Protein AF-A0A3C0GFD4-F1 (afdb_monomer_lite)

pLDDT: mean 84.91, std 12.67, range [46.28, 97.0]

Sequence (79 aa):
MTPRKRKKMDINKWKSCAVDIDTYCILRAMGSHGFRKPASMIAKIVDDEVKKISKKNNSSYDKTRENLLSQGKKLMNGK

Radius of gyration: 16.95 Å; chains: 1; bounding box: 50×34×33 Å

Foldseek 3Di:
DDPDDPPDPPCVVDDDDDDDPVVVVVLCVVCVVPNVDSVSVVVVVVLVVLVVVCVVVVHDSVVSVVVVVVVVVCVVPVD

Secondary structure (DSSP, 8-state):
----------TTT-------HHHHHHHHHHHTTT-SSHHHHHHHHHHHHHHHHHHHTT--HHHHHHHHHHHHHHHHH--

Structure (mmCIF, N/CA/C/O backbone):
data_AF-A0A3C0GFD4-F1
#
_entry.id   AF-A0A3C0GFD4-F1
#
loop_
_atom_site.group_PDB
_atom_site.id
_atom_site.type_symbol
_atom_site.label_atom_id
_atom_site.label_alt_id
_atom_site.label_comp_id
_atom_site.label_asym_id
_atom_site.label_entity_id
_atom_site.label_seq_id
_atom_site.pdbx_PDB_ins_code
_atom_site.Cartn_x
_atom_site.Cartn_y
_atom_site.Cartn_z
_atom_site.occupancy
_atom_site.B_iso_or_equiv
_atom_site.auth_seq_id
_atom_site.auth_comp_id
_atom_site.auth_asym_id
_atom_site.auth_atom_id
_atom_site.pdbx_PDB_model_num
ATOM 1 N N . MET A 1 1 ? 35.429 -20.139 -8.162 1.00 46.28 1 MET A N 1
ATOM 2 C CA . MET A 1 1 ? 34.255 -19.279 -8.434 1.00 46.28 1 MET A CA 1
ATOM 3 C C . MET A 1 1 ? 33.114 -19.749 -7.534 1.00 46.28 1 MET A C 1
ATOM 5 O O . MET A 1 1 ? 32.518 -20.779 -7.808 1.00 46.28 1 MET A O 1
ATOM 9 N N . THR A 1 2 ? 32.897 -19.111 -6.382 1.00 51.97 2 THR A N 1
ATOM 10 C CA . THR A 1 2 ? 31.859 -19.533 -5.423 1.00 51.97 2 THR A CA 1
ATOM 11 C C . THR A 1 2 ? 30.471 -19.116 -5.928 1.00 51.97 2 THR A C 1
ATOM 13 O O . THR A 1 2 ? 30.305 -17.970 -6.354 1.00 51.97 2 THR A O 1
ATOM 16 N N . PRO A 1 3 ? 29.454 -19.998 -5.894 1.00 60.34 3 PRO A N 1
ATOM 17 C CA . PRO A 1 3 ? 28.109 -19.618 -6.298 1.00 60.34 3 PRO A CA 1
ATOM 18 C C . PRO A 1 3 ? 27.599 -18.511 -5.369 1.00 60.34 3 PRO A C 1
ATOM 20 O O . PRO A 1 3 ? 27.558 -18.682 -4.148 1.00 60.34 3 PRO A O 1
ATOM 23 N N . ARG A 1 4 ? 27.198 -17.362 -5.933 1.00 58.66 4 ARG A N 1
ATOM 24 C CA . ARG A 1 4 ? 26.485 -16.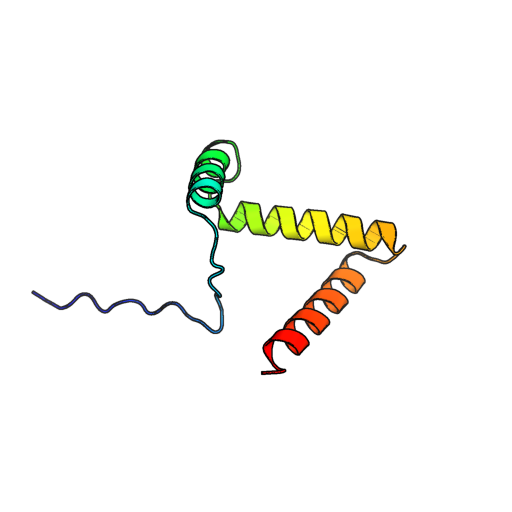320 -5.178 1.00 58.66 4 ARG A CA 1
ATOM 25 C C . ARG A 1 4 ? 25.207 -16.946 -4.616 1.00 58.66 4 ARG A C 1
ATOM 27 O O . ARG A 1 4 ? 24.255 -17.175 -5.360 1.00 58.66 4 ARG A O 1
ATOM 34 N N . LYS A 1 5 ? 25.174 -17.212 -3.306 1.00 59.56 5 LYS A N 1
ATOM 35 C CA . LYS A 1 5 ? 23.950 -17.606 -2.595 1.00 59.56 5 LYS A CA 1
ATOM 36 C C . LYS A 1 5 ? 22.870 -16.564 -2.906 1.00 59.56 5 LYS A C 1
ATOM 38 O O . LYS A 1 5 ? 23.004 -15.402 -2.521 1.00 59.56 5 LYS A O 1
ATOM 43 N N .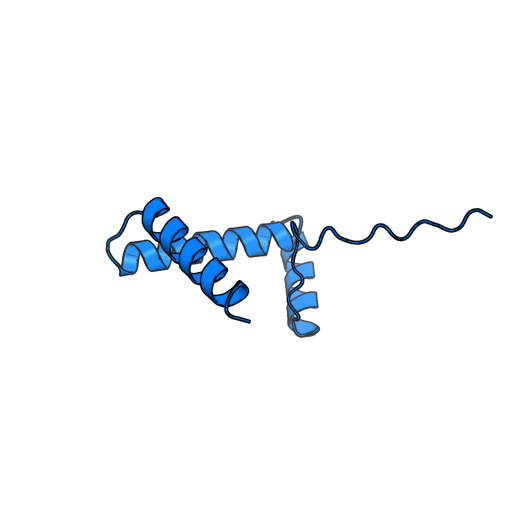 ARG A 1 6 ? 21.815 -16.960 -3.628 1.00 59.88 6 ARG A N 1
ATOM 44 C CA . ARG A 1 6 ? 20.630 -16.117 -3.844 1.00 59.88 6 ARG A CA 1
ATOM 45 C C . ARG A 1 6 ? 20.063 -15.778 -2.464 1.00 59.88 6 ARG A C 1
ATOM 47 O O . ARG A 1 6 ? 19.557 -16.664 -1.780 1.00 59.88 6 ARG A O 1
ATOM 54 N N . LYS A 1 7 ? 20.169 -14.516 -2.031 1.00 62.34 7 LYS A N 1
ATOM 55 C CA . LYS A 1 7 ? 19.457 -14.029 -0.841 1.00 62.34 7 LYS A CA 1
ATOM 56 C C . LYS A 1 7 ? 17.964 -14.121 -1.147 1.00 62.34 7 LYS A C 1
ATOM 58 O O . LYS A 1 7 ? 17.429 -13.285 -1.870 1.00 62.34 7 LYS A O 1
ATOM 63 N N . LYS A 1 8 ? 17.311 -15.179 -0.667 1.00 67.25 8 LYS A N 1
ATOM 64 C CA . LYS A 1 8 ? 15.858 -15.324 -0.757 1.00 67.25 8 LYS A CA 1
ATOM 65 C C . LYS A 1 8 ? 15.241 -14.187 0.065 1.00 67.25 8 LYS A C 1
ATOM 67 O O . LYS A 1 8 ? 15.660 -13.962 1.198 1.00 67.25 8 LYS A O 1
ATOM 72 N N . MET A 1 9 ? 14.323 -13.428 -0.533 1.00 80.25 9 MET A N 1
ATOM 73 C CA . MET A 1 9 ? 13.567 -12.395 0.179 1.00 80.25 9 MET A CA 1
ATOM 74 C C . MET A 1 9 ? 12.839 -13.051 1.355 1.00 80.25 9 MET A C 1
ATOM 76 O O . MET A 1 9 ? 12.252 -14.121 1.190 1.00 80.25 9 MET A O 1
ATOM 80 N N . ASP A 1 10 ? 12.885 -12.430 2.531 1.00 82.25 10 ASP A N 1
ATOM 81 C CA . ASP A 1 10 ? 12.073 -12.869 3.662 1.00 82.25 10 ASP A CA 1
ATOM 82 C C . ASP A 1 10 ? 10.600 -12.579 3.351 1.00 82.25 10 ASP A C 1
ATOM 84 O O . ASP A 1 10 ? 10.146 -11.440 3.452 1.00 82.25 10 ASP A O 1
ATOM 88 N N . ILE A 1 11 ? 9.876 -13.620 2.939 1.00 76.62 11 ILE A N 1
ATOM 89 C CA . ILE A 1 11 ? 8.473 -13.537 2.523 1.00 76.62 11 ILE A CA 1
ATOM 90 C C . ILE A 1 11 ? 7.507 -13.309 3.689 1.00 76.62 11 ILE A C 1
ATOM 92 O O . ILE A 1 11 ? 6.343 -12.980 3.453 1.00 76.62 11 ILE A O 1
ATOM 96 N N . ASN A 1 12 ? 7.949 -13.519 4.932 1.00 80.06 12 ASN A N 1
ATOM 97 C CA . ASN A 1 12 ? 7.142 -13.230 6.116 1.00 80.06 12 ASN A CA 1
ATOM 98 C C . ASN A 1 12 ? 7.201 -11.738 6.440 1.00 80.06 12 ASN A C 1
ATOM 100 O O . ASN A 1 12 ? 6.220 -11.170 6.914 1.00 80.06 12 ASN A O 1
ATOM 104 N N . LYS A 1 13 ? 8.328 -11.094 6.121 1.00 79.69 13 LYS A N 1
ATOM 105 C CA . LYS A 1 13 ? 8.533 -9.656 6.308 1.00 79.69 13 LYS A CA 1
ATOM 106 C C . LYS A 1 13 ? 8.110 -8.811 5.105 1.00 79.69 13 LYS A C 1
ATOM 108 O O . LYS A 1 13 ? 7.594 -7.712 5.289 1.00 79.69 13 LYS A O 1
ATOM 113 N N . TRP A 1 14 ? 8.332 -9.295 3.885 1.00 81.81 14 TRP A N 1
ATOM 114 C CA . TRP A 1 14 ? 8.108 -8.541 2.652 1.00 81.81 14 TRP A CA 1
ATOM 115 C C . TRP A 1 14 ? 7.212 -9.318 1.693 1.00 81.81 14 TRP A C 1
ATOM 117 O O . TRP A 1 14 ? 7.413 -10.507 1.454 1.00 81.81 14 TRP A O 1
ATOM 127 N N . LYS A 1 15 ? 6.233 -8.629 1.108 1.00 82.69 15 LYS A N 1
ATOM 128 C CA . LYS A 1 15 ? 5.384 -9.159 0.038 1.00 82.69 15 LYS A CA 1
ATOM 129 C C . LYS A 1 15 ? 5.635 -8.366 -1.240 1.00 82.69 15 LYS A C 1
ATOM 131 O O . LYS A 1 15 ? 5.856 -7.159 -1.185 1.00 82.69 15 LYS A O 1
ATOM 136 N N . SER A 1 16 ? 5.601 -9.045 -2.380 1.00 83.00 16 SER A N 1
ATOM 137 C CA . SER A 1 16 ? 5.594 -8.407 -3.696 1.00 83.00 16 SER A CA 1
ATOM 138 C C . SER A 1 16 ? 4.157 -8.201 -4.166 1.00 83.00 16 SER A C 1
ATOM 140 O O . SER A 1 16 ? 3.324 -9.090 -4.001 1.00 83.00 16 SER A O 1
ATOM 142 N N . CYS A 1 17 ? 3.891 -7.056 -4.786 1.00 83.88 17 CYS A N 1
ATOM 143 C CA . CYS A 1 17 ? 2.654 -6.779 -5.507 1.00 83.88 17 CYS A CA 1
ATOM 144 C C . CYS A 1 17 ? 2.996 -6.643 -6.994 1.00 83.88 17 CYS A C 1
ATOM 146 O O . CYS A 1 17 ? 3.993 -5.997 -7.324 1.00 83.88 17 CYS A O 1
ATOM 148 N N . ALA A 1 18 ? 2.218 -7.278 -7.869 1.00 89.75 18 ALA A N 1
ATOM 149 C CA . ALA A 1 18 ? 2.369 -7.098 -9.306 1.00 89.75 18 ALA A CA 1
ATOM 150 C C . ALA A 1 18 ? 1.754 -5.753 -9.715 1.00 89.75 18 ALA A C 1
ATOM 152 O O . ALA A 1 18 ? 0.658 -5.415 -9.275 1.00 89.75 18 ALA A O 1
ATOM 153 N N . VAL A 1 19 ? 2.470 -5.002 -10.547 1.00 88.00 19 VAL A N 1
ATOM 154 C CA . VAL A 1 19 ? 2.029 -3.731 -11.135 1.00 88.00 19 VAL A CA 1
ATOM 155 C C . VAL A 1 19 ? 2.391 -3.735 -12.616 1.00 88.00 19 VAL A C 1
ATOM 157 O O . VAL A 1 19 ? 3.313 -4.452 -13.017 1.00 88.00 19 VAL A O 1
ATOM 160 N N . ASP A 1 20 ? 1.673 -2.964 -13.425 1.00 95.00 20 ASP A N 1
ATOM 161 C CA . ASP A 1 20 ? 2.021 -2.786 -14.831 1.00 95.00 20 ASP A CA 1
ATOM 162 C C . ASP A 1 20 ? 3.369 -2.056 -14.984 1.00 95.00 20 ASP A C 1
ATOM 164 O O . ASP A 1 20 ? 3.856 -1.368 -14.075 1.00 95.00 20 ASP A O 1
ATOM 168 N N . ILE A 1 21 ? 4.005 -2.258 -16.141 1.00 94.44 21 ILE A N 1
ATOM 169 C CA . ILE A 1 21 ? 5.358 -1.755 -16.392 1.00 94.44 21 ILE A CA 1
ATOM 170 C C . ILE A 1 21 ? 5.409 -0.224 -16.428 1.00 94.44 21 ILE A C 1
ATOM 172 O O . ILE A 1 21 ? 6.384 0.356 -15.947 1.00 94.44 21 ILE A O 1
ATOM 176 N N . ASP A 1 22 ? 4.356 0.430 -16.916 1.00 95.94 22 ASP A N 1
ATOM 177 C CA . ASP A 1 22 ? 4.311 1.885 -17.059 1.00 95.94 22 ASP A CA 1
ATOM 178 C C . ASP A 1 22 ? 4.198 2.555 -15.687 1.00 95.94 22 ASP A C 1
ATOM 180 O O . ASP A 1 22 ? 5.002 3.429 -15.349 1.00 95.94 22 ASP A O 1
ATOM 184 N N . THR A 1 23 ? 3.301 2.063 -14.830 1.00 92.06 23 THR A N 1
ATOM 185 C CA . THR A 1 23 ? 3.191 2.464 -13.422 1.00 92.06 23 THR A CA 1
ATOM 186 C C . THR A 1 23 ? 4.508 2.259 -12.688 1.00 92.06 23 THR A C 1
ATOM 188 O O . THR A 1 23 ? 4.945 3.141 -11.945 1.00 92.06 23 THR A O 1
ATOM 191 N N . TYR A 1 24 ? 5.190 1.128 -12.895 1.00 89.88 24 TYR A N 1
ATOM 192 C CA . TYR A 1 24 ? 6.494 0.893 -12.274 1.00 89.88 24 TYR A CA 1
ATOM 193 C C . TYR A 1 24 ? 7.554 1.909 -12.729 1.00 89.88 24 TYR A C 1
ATOM 195 O O . TYR A 1 24 ? 8.310 2.429 -11.899 1.00 89.88 24 TYR A O 1
ATOM 203 N N . CYS A 1 25 ? 7.602 2.225 -14.024 1.00 91.88 25 CYS A N 1
ATOM 204 C CA . CYS A 1 25 ? 8.504 3.234 -14.578 1.00 91.88 25 CYS A CA 1
ATOM 205 C C . CYS A 1 25 ? 8.236 4.622 -13.982 1.00 91.88 25 CYS A C 1
ATOM 207 O O . CYS A 1 25 ? 9.175 5.279 -13.520 1.00 91.88 25 CYS A O 1
ATOM 209 N N . ILE A 1 26 ? 6.967 5.031 -13.907 1.00 90.81 26 ILE A N 1
ATOM 210 C CA . ILE A 1 26 ? 6.553 6.303 -13.301 1.00 90.81 26 ILE A CA 1
ATOM 211 C C . ILE A 1 26 ? 6.928 6.337 -11.816 1.00 90.81 26 ILE A C 1
ATOM 213 O O . ILE A 1 26 ? 7.580 7.283 -11.379 1.00 90.81 26 ILE A O 1
ATOM 217 N N . LEU A 1 27 ? 6.616 5.290 -11.044 1.00 86.50 27 LEU A N 1
ATOM 218 C CA . LEU A 1 27 ? 6.982 5.191 -9.623 1.00 86.50 27 LEU A CA 1
ATOM 219 C C . LEU A 1 27 ? 8.489 5.341 -9.403 1.00 86.50 27 LEU A C 1
ATOM 221 O O . LEU A 1 27 ? 8.923 5.990 -8.446 1.00 86.50 27 LEU A O 1
ATOM 225 N N . ARG A 1 28 ? 9.307 4.753 -10.284 1.00 87.12 28 ARG A N 1
ATOM 226 C CA . ARG A 1 28 ? 10.762 4.908 -10.219 1.00 87.12 28 ARG A CA 1
ATOM 227 C C . ARG A 1 28 ? 11.172 6.356 -10.497 1.00 87.12 28 ARG A C 1
ATOM 229 O O . ARG A 1 28 ? 11.983 6.889 -9.743 1.00 87.12 28 ARG A O 1
ATOM 236 N N . ALA A 1 29 ? 10.615 6.986 -11.531 1.00 89.69 29 ALA A N 1
ATOM 237 C CA . ALA A 1 29 ? 10.913 8.375 -11.881 1.00 89.69 29 ALA A CA 1
ATOM 238 C C . ALA A 1 29 ? 10.514 9.341 -10.756 1.00 89.69 29 ALA A C 1
ATOM 240 O O . ALA A 1 29 ? 11.325 10.159 -10.329 1.00 89.69 29 ALA A O 1
ATOM 241 N N . MET A 1 30 ? 9.316 9.179 -10.187 1.00 85.44 30 MET A N 1
ATOM 242 C CA . MET A 1 30 ? 8.842 9.966 -9.044 1.00 85.44 30 MET A CA 1
ATOM 243 C C . MET A 1 30 ? 9.777 9.859 -7.835 1.00 85.44 30 MET A C 1
ATOM 245 O O . MET A 1 30 ? 9.914 10.812 -7.064 1.00 85.44 30 MET A O 1
ATOM 249 N N . GLY A 1 31 ? 10.455 8.720 -7.668 1.00 80.69 31 GLY A N 1
ATOM 250 C CA . GLY A 1 31 ? 11.419 8.546 -6.592 1.00 80.69 31 GLY A CA 1
ATOM 251 C C . GLY A 1 31 ? 12.611 9.511 -6.667 1.00 80.69 31 GLY A C 1
ATOM 252 O O . GLY A 1 31 ? 13.149 9.933 -5.639 1.00 80.69 31 GLY A O 1
ATOM 253 N N . SER A 1 32 ? 12.972 9.946 -7.874 1.00 81.19 32 SER A N 1
ATOM 254 C CA . SER A 1 32 ? 14.016 10.948 -8.113 1.00 81.19 32 SER A CA 1
ATOM 255 C C . SER A 1 32 ? 13.595 12.369 -7.712 1.00 81.19 32 SER A C 1
ATOM 257 O O . SER A 1 32 ? 14.458 13.215 -7.504 1.00 81.19 32 SER A O 1
ATOM 259 N N . HIS A 1 33 ? 12.293 12.633 -7.553 1.00 82.50 33 HIS A N 1
ATOM 260 C CA . HIS A 1 33 ? 11.734 13.968 -7.289 1.00 82.50 33 HIS A CA 1
ATOM 261 C C . HIS A 1 33 ? 11.360 14.230 -5.817 1.00 82.50 33 HIS A C 1
ATOM 263 O O . HIS A 1 33 ? 10.732 15.240 -5.513 1.00 82.50 33 HIS A O 1
ATOM 269 N N . GLY A 1 34 ? 11.739 13.356 -4.878 1.00 70.25 34 GLY A N 1
ATOM 270 C CA . GLY A 1 34 ? 11.553 13.629 -3.442 1.00 70.25 34 GLY A CA 1
ATOM 271 C C . GLY A 1 34 ? 11.454 12.397 -2.546 1.00 70.25 34 GLY A C 1
ATOM 272 O O . GLY A 1 34 ? 11.775 12.468 -1.361 1.00 70.25 34 GLY A O 1
ATOM 273 N N . PHE A 1 35 ? 11.093 11.238 -3.100 1.00 66.25 35 PHE A N 1
ATOM 274 C CA . PHE A 1 35 ? 11.031 9.975 -2.361 1.00 66.25 35 PHE A CA 1
ATOM 275 C C . PHE A 1 35 ? 12.118 9.032 -2.844 1.00 66.25 35 PHE A C 1
ATOM 277 O O . PHE A 1 35 ? 11.870 8.214 -3.715 1.00 66.25 35 PHE A O 1
ATOM 284 N N . ARG A 1 36 ? 13.310 9.082 -2.236 1.00 65.38 36 ARG A N 1
ATOM 285 C CA . ARG A 1 36 ? 14.504 8.329 -2.683 1.00 65.38 36 ARG A CA 1
ATOM 286 C C . ARG A 1 36 ? 14.288 6.828 -2.982 1.00 65.38 36 ARG A C 1
ATOM 288 O O . ARG A 1 36 ? 15.174 6.215 -3.571 1.00 65.38 36 ARG A O 1
ATOM 295 N N . LYS A 1 37 ? 13.174 6.207 -2.551 1.00 79.31 37 LYS A N 1
ATOM 296 C CA . LYS A 1 37 ? 12.812 4.806 -2.830 1.00 79.31 37 LYS A CA 1
ATOM 297 C C . LYS A 1 37 ? 11.294 4.634 -3.061 1.00 79.31 37 LYS A C 1
ATOM 299 O O . LYS A 1 37 ? 10.520 5.126 -2.237 1.00 79.31 37 LYS A O 1
ATOM 304 N N . PRO A 1 38 ? 10.858 3.837 -4.064 1.00 80.69 38 PRO A N 1
ATOM 305 C CA . PRO A 1 38 ? 9.440 3.527 -4.305 1.00 80.69 38 PRO A CA 1
ATOM 306 C C . PRO A 1 38 ? 8.701 2.983 -3.076 1.00 80.69 38 PRO A C 1
ATOM 308 O O . PRO A 1 38 ? 7.556 3.340 -2.825 1.00 80.69 38 PRO A O 1
ATOM 311 N N . ALA A 1 39 ? 9.376 2.180 -2.247 1.00 82.19 39 ALA A N 1
ATOM 312 C CA . ALA A 1 39 ? 8.795 1.654 -1.012 1.00 82.19 39 ALA A CA 1
ATOM 313 C C . ALA A 1 39 ? 8.380 2.763 -0.025 1.00 82.19 39 ALA A C 1
ATOM 315 O O . ALA A 1 39 ? 7.327 2.671 0.600 1.00 82.19 39 ALA A O 1
ATOM 316 N N . SER A 1 40 ? 9.178 3.829 0.094 1.00 83.38 40 SER A N 1
ATOM 317 C CA . SER A 1 40 ? 8.857 4.974 0.955 1.00 83.38 40 SER A CA 1
ATOM 318 C C . SER A 1 40 ? 7.685 5.787 0.406 1.00 83.38 40 SER A C 1
ATOM 320 O O . SER A 1 40 ? 6.884 6.297 1.184 1.00 83.38 40 SER A O 1
ATOM 322 N N . MET A 1 41 ? 7.561 5.876 -0.921 1.00 86.62 41 MET A N 1
ATOM 323 C CA . MET A 1 41 ? 6.417 6.514 -1.574 1.00 86.62 41 MET A CA 1
ATOM 324 C C . MET A 1 41 ? 5.125 5.739 -1.316 1.00 86.62 41 MET A C 1
ATOM 326 O O . MET A 1 41 ? 4.149 6.329 -0.865 1.00 86.62 41 MET A O 1
ATOM 330 N N . ILE A 1 42 ? 5.140 4.417 -1.519 1.00 87.94 42 ILE A N 1
ATOM 331 C CA . ILE A 1 42 ? 3.990 3.551 -1.226 1.00 87.94 42 ILE A CA 1
ATOM 332 C C . ILE A 1 42 ? 3.588 3.689 0.247 1.00 87.94 42 ILE A C 1
ATOM 334 O O . ILE A 1 42 ? 2.411 3.870 0.539 1.00 87.94 42 ILE A O 1
ATOM 338 N N . ALA A 1 43 ? 4.552 3.675 1.175 1.00 88.69 43 ALA A N 1
ATOM 339 C CA . ALA A 1 43 ? 4.271 3.844 2.600 1.00 88.69 43 ALA A CA 1
ATOM 340 C C . ALA A 1 43 ? 3.587 5.186 2.916 1.00 88.69 43 ALA A C 1
ATOM 342 O O . ALA A 1 43 ? 2.639 5.208 3.697 1.00 88.69 43 ALA A O 1
ATOM 343 N N . LYS A 1 44 ? 4.027 6.286 2.288 1.00 88.94 44 LYS A N 1
ATOM 344 C CA . LYS A 1 44 ? 3.387 7.596 2.459 1.00 88.94 44 LYS A CA 1
ATOM 345 C C . LYS A 1 44 ? 1.970 7.622 1.885 1.00 88.94 44 LYS A C 1
ATOM 347 O O . LYS A 1 44 ? 1.068 8.096 2.559 1.00 88.94 44 LYS A O 1
ATOM 352 N N . ILE A 1 45 ? 1.771 7.096 0.676 1.00 90.12 45 ILE A N 1
ATOM 353 C CA . ILE A 1 45 ? 0.441 7.043 0.050 1.00 90.12 45 ILE A CA 1
ATOM 354 C C . ILE A 1 45 ? -0.521 6.246 0.936 1.00 90.12 45 ILE A C 1
ATOM 356 O O . ILE A 1 45 ? -1.625 6.704 1.205 1.00 90.12 45 ILE A O 1
ATOM 360 N N . VAL A 1 46 ? -0.087 5.091 1.450 1.00 93.50 46 VAL A N 1
ATOM 361 C CA . VAL A 1 46 ? -0.889 4.287 2.384 1.00 93.50 46 VAL A CA 1
ATOM 362 C C . VAL A 1 46 ? -1.235 5.085 3.644 1.00 93.50 46 VAL A C 1
ATOM 364 O O . VAL A 1 46 ? -2.388 5.077 4.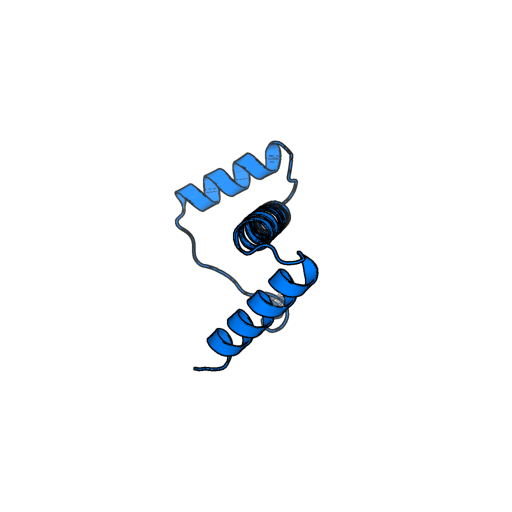062 1.00 93.50 46 VAL A O 1
ATOM 367 N N . ASP A 1 47 ? -0.273 5.794 4.236 1.00 94.00 47 ASP A N 1
ATOM 368 C CA . ASP A 1 47 ? -0.507 6.635 5.416 1.00 94.00 47 ASP A CA 1
ATOM 369 C C . ASP A 1 47 ? -1.526 7.760 5.157 1.00 94.00 47 ASP A C 1
ATOM 371 O O . ASP A 1 47 ? -2.458 7.963 5.942 1.00 94.00 47 ASP A O 1
ATOM 375 N N . ASP A 1 48 ? -1.384 8.456 4.029 1.00 95.31 48 ASP A N 1
ATOM 376 C CA . ASP A 1 48 ? -2.281 9.535 3.616 1.00 95.31 48 ASP A CA 1
ATOM 377 C C . ASP A 1 48 ? -3.707 9.012 3.366 1.00 95.31 48 ASP A C 1
ATOM 379 O O . ASP A 1 48 ? -4.681 9.648 3.780 1.00 95.31 48 ASP A O 1
ATOM 383 N N . GLU A 1 49 ? -3.858 7.829 2.765 1.00 96.44 49 GLU A N 1
ATOM 384 C CA . GLU A 1 49 ? -5.165 7.188 2.581 1.00 96.44 49 GLU A CA 1
ATOM 385 C C . GLU A 1 49 ? -5.793 6.742 3.909 1.00 96.44 49 GLU A C 1
ATOM 387 O O . GLU A 1 49 ? -6.984 6.971 4.132 1.00 96.44 49 GLU A O 1
ATOM 392 N N . VAL A 1 50 ? -5.012 6.196 4.850 1.00 96.88 50 VAL A N 1
ATOM 393 C CA . VAL A 1 50 ? -5.513 5.867 6.200 1.00 96.88 50 VAL A CA 1
ATOM 394 C C . VAL A 1 50 ? -6.045 7.123 6.895 1.00 96.88 50 VAL A C 1
ATOM 396 O O . VAL A 1 50 ? -7.132 7.083 7.475 1.00 96.88 50 VAL A O 1
ATOM 399 N N . LYS A 1 51 ? -5.343 8.258 6.784 1.00 96.38 51 LYS A N 1
ATOM 400 C CA . LYS A 1 51 ? -5.805 9.553 7.318 1.00 96.38 51 LYS A CA 1
ATOM 401 C C . LYS A 1 51 ? -7.094 10.042 6.656 1.00 96.38 51 LYS A C 1
ATOM 403 O O . LYS A 1 51 ? -7.935 10.642 7.324 1.00 96.38 51 LYS A O 1
ATOM 408 N N . LYS A 1 52 ? -7.277 9.819 5.351 1.00 97.00 52 LYS A N 1
ATOM 409 C CA . LYS A 1 52 ? -8.533 10.165 4.659 1.00 97.00 52 LYS A CA 1
ATOM 410 C C . LYS A 1 52 ? -9.695 9.308 5.160 1.00 97.00 52 LYS A C 1
ATOM 412 O O . LYS A 1 52 ? -10.758 9.848 5.463 1.00 97.00 52 LYS A O 1
ATOM 417 N N . ILE A 1 53 ? -9.484 7.998 5.301 1.00 95.75 53 ILE A N 1
ATOM 418 C CA . ILE A 1 53 ? -10.490 7.061 5.827 1.00 95.75 53 ILE A CA 1
ATOM 419 C C . ILE A 1 53 ? -10.860 7.423 7.269 1.00 95.75 53 ILE A C 1
ATOM 421 O O . ILE A 1 53 ? -12.045 7.468 7.603 1.00 95.75 53 ILE A O 1
ATOM 425 N N . SER A 1 54 ? -9.870 7.729 8.112 1.00 96.38 54 SER A N 1
ATOM 426 C CA . SER A 1 54 ? -10.106 8.067 9.518 1.00 96.38 54 SER A CA 1
ATOM 427 C C . SER A 1 54 ? -10.957 9.333 9.653 1.00 96.38 54 SER A C 1
ATOM 429 O O . SER A 1 54 ? -11.933 9.333 10.403 1.00 96.38 54 SER A O 1
ATOM 431 N N . LYS A 1 55 ? -10.652 10.371 8.856 1.00 96.00 55 LYS A N 1
ATOM 432 C CA . LYS A 1 55 ? -11.444 11.610 8.768 1.00 96.00 55 LYS A CA 1
ATOM 433 C C . LYS A 1 55 ? -12.873 11.344 8.297 1.00 96.00 55 LYS A C 1
ATOM 435 O O . LYS A 1 55 ? -13.809 11.835 8.917 1.00 96.00 55 LYS A O 1
ATOM 440 N N . LYS A 1 56 ? -13.050 10.544 7.240 1.00 96.06 56 LYS A N 1
ATOM 441 C CA . LYS A 1 56 ? -14.376 10.206 6.695 1.00 96.06 56 LYS A CA 1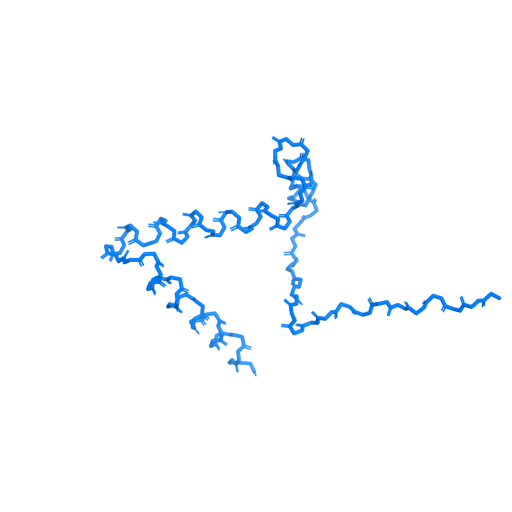
ATOM 442 C C . LYS A 1 56 ? -15.259 9.481 7.715 1.00 96.06 56 LYS A C 1
ATOM 444 O O . LYS A 1 56 ? -16.453 9.741 7.779 1.00 96.06 56 LYS A O 1
ATOM 449 N N . ASN A 1 57 ? -14.666 8.600 8.518 1.00 92.62 57 ASN A N 1
ATOM 450 C CA . ASN A 1 57 ? -15.379 7.785 9.503 1.00 92.62 57 ASN A CA 1
ATOM 451 C C . ASN A 1 57 ? -15.419 8.414 10.907 1.00 92.62 57 ASN A C 1
ATOM 453 O O . ASN A 1 57 ? -15.804 7.736 11.857 1.00 92.62 57 ASN A O 1
ATOM 457 N N . ASN A 1 58 ? -14.973 9.668 11.049 1.00 94.31 58 ASN A N 1
ATOM 458 C CA . ASN A 1 58 ? -14.849 10.381 12.321 1.00 94.31 58 ASN A CA 1
ATOM 459 C C . ASN A 1 58 ? -14.190 9.534 13.430 1.00 94.31 58 ASN A C 1
ATOM 461 O O . ASN A 1 58 ? -14.703 9.384 14.539 1.00 94.31 58 ASN A O 1
ATOM 465 N N . SER A 1 59 ? -13.063 8.909 13.094 1.00 94.31 59 SER A N 1
ATOM 466 C CA . SER A 1 59 ? -12.346 7.980 13.970 1.00 94.31 59 SER A CA 1
ATOM 467 C C . SER A 1 59 ? -10.872 8.359 14.076 1.00 94.31 59 SER A C 1
ATOM 469 O O . SER A 1 59 ? -10.315 9.001 13.183 1.00 94.31 59 SER A O 1
ATOM 471 N N . SER A 1 60 ? -10.225 7.970 15.180 1.00 95.62 60 SER A N 1
ATOM 472 C CA . SER A 1 60 ? -8.788 8.203 15.348 1.00 95.62 60 SER A CA 1
ATOM 473 C C . SER A 1 60 ? -7.985 7.449 14.284 1.00 95.62 60 SER A C 1
ATOM 475 O O . SER A 1 60 ? -8.348 6.337 13.877 1.00 95.62 60 SER A O 1
ATOM 477 N N . TYR A 1 61 ? -6.874 8.050 13.858 1.00 95.06 61 TYR A N 1
ATOM 478 C CA . TYR A 1 61 ? -5.924 7.443 12.932 1.00 95.06 61 TYR A CA 1
ATOM 479 C C . TYR A 1 61 ? -5.453 6.070 13.434 1.00 95.06 61 TYR A C 1
ATOM 481 O O . TYR A 1 61 ? -5.538 5.098 12.686 1.00 95.06 61 TYR A O 1
ATOM 489 N N . ASP A 1 62 ? -5.054 5.962 14.706 1.00 95.56 62 ASP A N 1
ATOM 490 C CA . ASP A 1 62 ? -4.507 4.718 15.268 1.00 95.56 62 ASP A CA 1
ATOM 491 C C . ASP A 1 62 ? -5.537 3.590 15.240 1.00 95.56 62 ASP A C 1
ATOM 493 O O . ASP A 1 62 ? -5.270 2.502 14.729 1.00 95.56 62 ASP A O 1
ATOM 497 N N . LYS A 1 63 ? -6.768 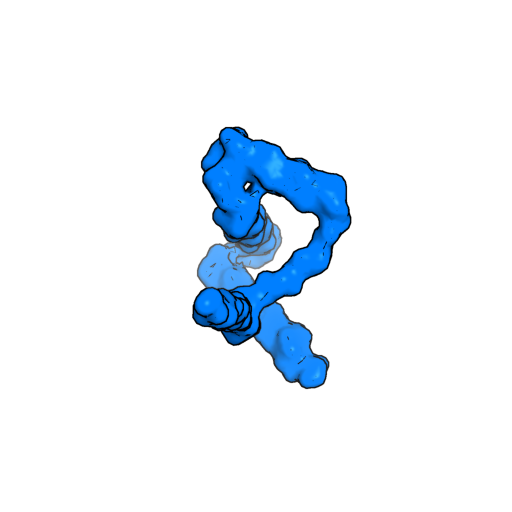3.892 15.668 1.00 96.00 63 LYS A N 1
ATOM 498 C CA . LYS A 1 63 ? -7.885 2.942 15.636 1.00 96.00 63 LYS A CA 1
ATOM 499 C C . LYS A 1 63 ? -8.210 2.503 14.206 1.00 96.00 63 LYS A C 1
ATOM 501 O O . LYS A 1 63 ? -8.463 1.328 13.952 1.00 96.00 63 LYS A O 1
ATOM 506 N N . THR A 1 64 ? -8.186 3.434 13.253 1.00 96.50 64 THR A N 1
ATOM 507 C CA . TH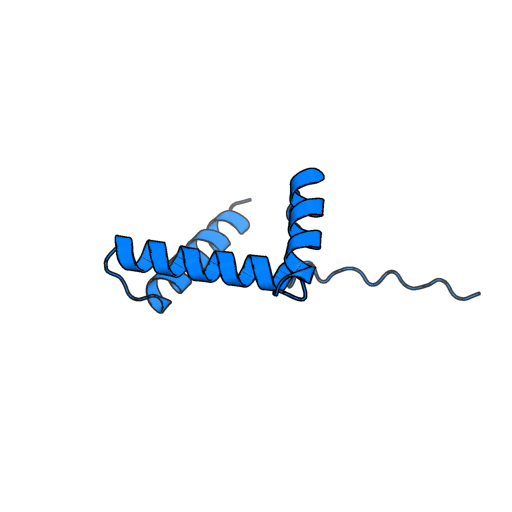R A 1 64 ? -8.416 3.130 11.831 1.00 96.50 64 THR A CA 1
ATOM 508 C C . THR A 1 64 ? -7.326 2.215 11.286 1.00 96.50 64 THR A C 1
ATOM 510 O O . THR A 1 64 ? -7.620 1.215 10.630 1.00 96.50 64 THR A O 1
ATOM 513 N N . ARG A 1 65 ? -6.065 2.524 11.595 1.00 96.50 65 ARG A N 1
ATOM 514 C CA . ARG A 1 65 ? -4.900 1.745 11.181 1.00 96.50 65 ARG A CA 1
ATOM 515 C C . ARG A 1 65 ? -4.951 0.323 11.736 1.00 96.50 65 ARG A C 1
ATOM 517 O O . ARG A 1 65 ? -4.742 -0.624 10.982 1.00 96.50 65 ARG A O 1
ATOM 524 N N . GLU A 1 66 ? -5.253 0.158 13.020 1.00 96.44 66 GLU A N 1
ATOM 525 C CA . GLU A 1 66 ? -5.405 -1.158 13.654 1.00 96.44 66 GLU A CA 1
ATOM 526 C C . GLU A 1 66 ? -6.534 -1.975 13.025 1.00 96.44 66 GLU A C 1
ATOM 528 O O . GLU A 1 66 ? -6.341 -3.150 12.694 1.00 96.44 66 GLU A O 1
ATOM 533 N N . ASN A 1 67 ? -7.684 -1.343 12.780 1.00 95.88 67 ASN A N 1
ATOM 534 C CA . ASN A 1 67 ? -8.820 -1.985 12.124 1.00 95.88 67 ASN A CA 1
ATOM 535 C C . ASN A 1 67 ? -8.459 -2.478 10.716 1.00 95.88 67 ASN A C 1
ATOM 537 O O . ASN A 1 67 ? -8.711 -3.640 10.391 1.00 95.88 67 ASN A O 1
ATOM 541 N N . LEU A 1 68 ? -7.828 -1.631 9.897 1.00 96.00 68 LEU A N 1
ATOM 542 C CA . LEU A 1 68 ? -7.402 -1.987 8.539 1.00 96.00 68 LEU A CA 1
ATOM 543 C C . LEU A 1 68 ? -6.339 -3.093 8.541 1.00 96.00 68 LEU A C 1
ATOM 545 O O . LEU A 1 68 ? -6.411 -4.018 7.733 1.00 96.00 68 LEU A O 1
ATOM 549 N N . LEU A 1 69 ? -5.384 -3.057 9.477 1.00 94.81 69 LEU A N 1
ATOM 550 C CA . LEU A 1 69 ? -4.391 -4.124 9.636 1.00 94.81 69 LEU A CA 1
ATOM 551 C C . LEU A 1 69 ? -5.038 -5.458 10.024 1.00 94.81 69 LEU A C 1
ATOM 553 O O . LEU A 1 69 ? -4.654 -6.501 9.492 1.00 94.81 69 LEU A O 1
ATOM 557 N N . SER A 1 70 ? -6.016 -5.441 10.931 1.00 95.19 70 SER A N 1
ATOM 558 C CA . SER A 1 70 ? -6.768 -6.635 11.334 1.00 95.19 70 SER A CA 1
ATOM 559 C C . SER A 1 70 ? -7.545 -7.230 10.158 1.00 95.19 70 SER A C 1
ATOM 561 O O . SER A 1 70 ? -7.442 -8.428 9.891 1.00 95.19 70 SER A O 1
ATOM 563 N N . GLN A 1 71 ? -8.253 -6.390 9.396 1.00 94.06 71 GLN A N 1
ATOM 564 C CA . GLN A 1 71 ? -8.958 -6.804 8.180 1.00 94.06 71 GLN A CA 1
ATOM 565 C C . GLN A 1 71 ? -7.995 -7.400 7.146 1.00 94.06 71 GLN A C 1
ATOM 567 O O . GLN A 1 71 ? -8.224 -8.509 6.667 1.00 94.06 71 GLN A O 1
ATOM 572 N N . GLY A 1 72 ? -6.874 -6.726 6.868 1.00 91.88 72 GLY A N 1
ATOM 573 C CA . GLY A 1 72 ? -5.857 -7.212 5.934 1.00 91.88 72 GLY A CA 1
ATOM 574 C C . GLY A 1 72 ? -5.279 -8.573 6.332 1.00 91.88 72 GLY A C 1
ATOM 575 O O . GLY A 1 72 ? -5.160 -9.461 5.491 1.00 91.88 72 GLY A O 1
ATOM 576 N N . LYS A 1 73 ? -4.985 -8.791 7.621 1.00 91.62 73 LYS A N 1
ATOM 577 C CA . LYS A 1 73 ? -4.516 -10.096 8.124 1.00 91.62 73 LYS A CA 1
ATOM 578 C C . LYS A 1 73 ? -5.557 -11.202 7.944 1.00 91.62 73 LYS A C 1
ATOM 580 O O . LYS A 1 73 ? -5.191 -12.308 7.559 1.00 91.62 73 LYS A O 1
ATOM 585 N N . LYS A 1 74 ? -6.841 -10.915 8.182 1.00 92.50 74 LYS A N 1
ATOM 586 C CA . LYS A 1 74 ? -7.928 -11.884 7.955 1.00 92.50 74 LYS A CA 1
ATOM 587 C C . LYS A 1 74 ? -8.029 -12.283 6.482 1.00 92.50 74 LYS A C 1
ATOM 589 O O . LYS A 1 74 ? -8.118 -13.468 6.193 1.00 92.50 74 LYS A O 1
ATOM 594 N N . LEU A 1 75 ? -7.938 -11.318 5.564 1.00 89.00 75 LEU A N 1
ATOM 595 C CA . LEU A 1 75 ? -7.960 -11.580 4.118 1.00 89.00 75 LEU A CA 1
ATOM 596 C C . LEU A 1 75 ? -6.757 -12.410 3.646 1.00 89.00 75 LEU A C 1
ATOM 598 O O . LEU A 1 75 ? -6.878 -13.197 2.713 1.00 89.00 75 LEU A O 1
ATOM 602 N N . MET A 1 76 ? -5.601 -12.253 4.294 1.00 83.62 76 MET A N 1
ATOM 603 C CA . MET A 1 76 ? -4.397 -13.034 3.990 1.00 83.62 76 MET A CA 1
ATOM 604 C C . MET A 1 76 ? -4.455 -14.469 4.528 1.00 83.62 76 MET A C 1
ATOM 606 O O . MET A 1 76 ? -3.903 -15.363 3.893 1.00 83.62 76 MET A O 1
ATOM 610 N N . ASN A 1 77 ? -5.097 -14.678 5.682 1.00 77.62 77 ASN A N 1
ATOM 611 C CA . ASN A 1 77 ? -5.190 -15.980 6.354 1.00 77.62 77 ASN A CA 1
ATOM 612 C C . ASN A 1 77 ? -6.436 -16.790 5.957 1.00 77.62 77 ASN A C 1
ATOM 614 O O . ASN A 1 77 ? -6.539 -17.951 6.329 1.00 77.62 77 ASN A O 1
ATOM 618 N N . GLY A 1 78 ? -7.389 -16.188 5.243 1.00 61.00 78 GLY A N 1
ATOM 619 C CA . GLY A 1 78 ? -8.601 -16.848 4.746 1.00 61.00 78 GLY A CA 1
ATOM 620 C C . GLY A 1 78 ? -8.410 -17.626 3.439 1.00 61.00 78 GLY A C 1
ATOM 621 O O . GLY A 1 78 ? -9.370 -17.756 2.685 1.00 61.00 78 GLY A O 1
ATOM 622 N N . LYS A 1 79 ? -7.185 -18.075 3.144 1.00 50.59 79 LYS A N 1
ATOM 623 C CA . LYS A 1 79 ? -6.855 -18.939 2.005 1.00 50.59 79 LYS A CA 1
ATOM 624 C C . LYS A 1 79 ? -6.487 -20.331 2.482 1.00 50.59 79 LYS A C 1
ATOM 626 O O . LYS A 1 79 ? -5.724 -20.407 3.469 1.00 50.59 79 LYS A O 1
#